Protein AF-A0A7S4NCS5-F1 (afdb_monomer_lite)

pLDDT: mean 73.71, std 18.39, range [33.84, 92.0]

Sequence (150 aa):
GFGPGGGGFGGALQNRLGLRSNFAKKFTPNKEINDVTFRDVAGCASAKNEIMEFVKFLRDPSRFSALGARLPKGALLYGPPGTGKTLLARAAAREADVPFYSASGSDFVEMYAGIGPSRVRDLFREARENAPSIVFIDEIDAIGRRRGGE

Structure (mmCIF, N/CA/C/O backbone):
data_AF-A0A7S4NCS5-F1
#
_entry.id   AF-A0A7S4NCS5-F1
#
loop_
_atom_site.group_PDB
_atom_site.id
_atom_site.type_symbol
_atom_site.label_atom_id
_atom_site.label_alt_id
_atom_site.label_comp_id
_atom_site.label_asym_id
_atom_site.label_entity_id
_atom_site.label_seq_id
_atom_site.pdbx_PDB_ins_code
_atom_site.Cartn_x
_atom_site.Cartn_y
_atom_site.Cartn_z
_atom_site.occupancy
_atom_site.B_iso_or_equiv
_atom_site.auth_seq_id
_atom_site.auth_comp_id
_atom_site.auth_asym_id
_atom_site.auth_atom_id
_atom_site.pdbx_PDB_model_num
ATOM 1 N N . GLY A 1 1 ? 21.998 56.777 26.948 1.00 37.53 1 GLY A N 1
ATOM 2 C CA . GLY A 1 1 ? 20.597 56.402 27.203 1.00 37.53 1 GLY A CA 1
ATOM 3 C C . GLY A 1 1 ? 20.151 55.389 26.167 1.00 37.53 1 GLY A C 1
ATOM 4 O O . GLY A 1 1 ? 20.491 55.590 25.014 1.00 37.53 1 GLY A O 1
ATOM 5 N N . PHE A 1 2 ? 19.488 54.320 26.630 1.00 33.84 2 PHE A N 1
ATOM 6 C CA . PHE A 1 2 ? 18.425 53.506 26.001 1.00 33.84 2 PHE A CA 1
ATOM 7 C C . PHE A 1 2 ? 18.414 53.232 24.471 1.00 33.84 2 PHE A C 1
ATOM 9 O O . PHE A 1 2 ? 18.310 54.154 23.671 1.00 33.84 2 PHE A O 1
ATOM 16 N N . GLY A 1 3 ? 18.387 51.934 24.097 1.00 36.31 3 GLY A N 1
ATOM 17 C CA . GLY A 1 3 ? 17.844 51.411 22.816 1.00 36.31 3 GLY A CA 1
ATOM 18 C C . GLY A 1 3 ? 16.300 51.487 22.761 1.00 36.31 3 GLY A C 1
ATOM 19 O O . GLY A 1 3 ? 15.737 52.071 23.690 1.00 36.31 3 GLY A O 1
ATOM 20 N N . PRO A 1 4 ? 15.578 50.931 21.751 1.00 47.59 4 PRO A N 1
ATOM 21 C CA . PRO A 1 4 ? 15.740 49.618 21.071 1.00 47.59 4 PRO A CA 1
ATOM 22 C C . PRO A 1 4 ? 15.738 49.754 19.512 1.00 47.59 4 PRO A C 1
ATOM 24 O O . PRO A 1 4 ? 15.510 50.838 19.003 1.00 47.59 4 PRO A O 1
ATOM 27 N N . GLY A 1 5 ? 16.072 48.806 18.626 1.00 37.78 5 GLY A N 1
ATOM 28 C CA . GLY A 1 5 ? 15.696 47.398 18.479 1.00 37.78 5 GLY A CA 1
ATOM 29 C C . GLY A 1 5 ? 15.112 47.163 17.065 1.00 37.78 5 GLY A C 1
ATOM 30 O O . GLY A 1 5 ? 14.225 47.897 16.646 1.00 37.78 5 GLY A O 1
ATOM 31 N N . GLY A 1 6 ? 15.563 46.111 16.367 1.00 36.91 6 GLY A N 1
ATOM 32 C CA . GLY A 1 6 ? 14.735 45.369 15.400 1.00 36.91 6 GLY A CA 1
ATOM 33 C C . GLY A 1 6 ? 15.054 45.497 13.903 1.00 36.91 6 GLY A C 1
ATOM 34 O O . GLY A 1 6 ? 15.053 46.584 13.341 1.00 36.91 6 GLY A O 1
ATOM 35 N N . GLY A 1 7 ? 15.201 44.343 13.238 1.00 38.25 7 GLY A N 1
ATOM 36 C CA . GLY A 1 7 ? 14.926 44.225 11.799 1.00 38.25 7 GLY A CA 1
ATOM 37 C C . GLY A 1 7 ? 15.822 43.267 11.018 1.00 38.25 7 GLY A C 1
ATOM 38 O O . GLY A 1 7 ? 16.596 43.702 10.174 1.00 38.25 7 GLY A O 1
ATOM 39 N N . GLY A 1 8 ? 15.718 41.962 11.286 1.00 38.59 8 GLY A N 1
ATOM 40 C CA . GLY A 1 8 ? 16.481 40.914 10.608 1.00 38.59 8 GLY A CA 1
ATOM 41 C C . GLY A 1 8 ? 16.249 40.856 9.094 1.00 38.59 8 GLY A C 1
ATOM 42 O O . GLY A 1 8 ? 15.166 40.517 8.620 1.00 38.59 8 GLY A O 1
ATOM 43 N N . PHE A 1 9 ? 17.321 41.080 8.339 1.00 41.53 9 PHE A N 1
ATOM 44 C CA . PHE A 1 9 ? 17.418 40.935 6.883 1.00 41.53 9 PHE A CA 1
ATOM 45 C C . PHE A 1 9 ? 17.532 39.459 6.431 1.00 41.53 9 PHE A C 1
ATOM 47 O O . PHE A 1 9 ? 18.303 39.123 5.540 1.00 41.53 9 PHE A O 1
ATOM 54 N N . GLY A 1 10 ? 16.783 38.551 7.069 1.00 42.81 10 GLY A N 1
ATOM 55 C CA . GLY A 1 10 ? 16.875 37.101 6.823 1.00 42.81 10 GLY A CA 1
ATOM 56 C C . GLY A 1 10 ? 15.549 36.387 6.542 1.00 42.81 10 GLY A C 1
ATOM 57 O O . GLY A 1 10 ? 15.565 35.223 6.163 1.00 42.81 10 GLY A O 1
ATOM 58 N N . GLY A 1 11 ? 14.399 37.053 6.706 1.00 41.78 11 GLY A N 1
ATOM 59 C CA . GLY A 1 11 ? 13.080 36.405 6.610 1.00 41.78 11 GLY A CA 1
ATOM 60 C C . GLY A 1 11 ? 12.361 36.532 5.261 1.00 41.78 11 GLY A C 1
ATOM 61 O O . GLY A 1 11 ? 11.395 35.815 5.015 1.00 41.78 11 GLY A O 1
ATOM 62 N N . ALA A 1 12 ? 12.799 37.431 4.373 1.00 44.59 12 ALA A N 1
ATOM 63 C CA . ALA A 1 12 ? 12.008 37.826 3.199 1.00 44.59 12 ALA A CA 1
ATOM 64 C C . ALA A 1 12 ? 12.411 37.150 1.874 1.00 44.59 12 ALA A C 1
ATOM 66 O O . ALA A 1 12 ? 11.717 37.326 0.873 1.00 44.59 12 ALA A O 1
ATOM 67 N N . LEU A 1 13 ? 13.492 36.358 1.843 1.00 44.22 13 LEU A N 1
ATOM 68 C CA . LEU A 1 13 ? 13.941 35.683 0.614 1.00 44.22 13 LEU A CA 1
ATOM 69 C C . LEU A 1 13 ? 13.509 34.210 0.526 1.00 44.22 13 LEU A C 1
ATOM 71 O O . LEU A 1 13 ? 13.512 33.635 -0.558 1.00 44.22 13 LEU A O 1
ATOM 75 N N . GLN A 1 14 ? 13.067 33.599 1.629 1.00 49.38 14 GLN A N 1
ATOM 76 C CA . GLN A 1 14 ? 12.675 32.184 1.630 1.00 49.38 14 GLN A CA 1
ATOM 77 C C . GLN A 1 14 ? 11.256 31.939 1.081 1.00 49.38 14 GLN A C 1
ATOM 79 O O . GLN A 1 14 ? 10.932 30.821 0.696 1.00 49.38 14 GLN A O 1
ATOM 84 N N . ASN A 1 15 ? 10.430 32.987 0.967 1.00 41.22 15 ASN A N 1
ATOM 85 C CA . ASN A 1 15 ? 9.042 32.889 0.495 1.00 41.22 15 ASN A CA 1
ATOM 86 C C . ASN A 1 15 ? 8.847 33.191 -1.004 1.00 41.22 15 ASN A C 1
ATOM 88 O O . ASN A 1 15 ? 7.706 33.231 -1.461 1.00 41.22 15 ASN A O 1
ATOM 92 N N . ARG A 1 16 ? 9.921 33.416 -1.783 1.00 42.88 16 ARG A N 1
ATOM 93 C CA . ARG A 1 16 ? 9.814 33.866 -3.189 1.00 42.88 16 ARG A CA 1
ATOM 94 C C . ARG A 1 16 ? 10.293 32.885 -4.262 1.00 42.88 16 ARG A C 1
ATOM 96 O O . ARG A 1 16 ? 10.113 33.174 -5.440 1.00 42.88 16 ARG A O 1
ATOM 103 N N . LEU A 1 17 ? 10.813 31.715 -3.891 1.00 47.34 17 LEU A N 1
ATOM 104 C CA . LEU A 1 17 ? 10.870 30.574 -4.807 1.00 47.34 17 LEU A CA 1
ATOM 105 C C . LEU A 1 17 ? 9.664 29.682 -4.523 1.00 47.34 17 LEU A C 1
ATOM 107 O O . LEU A 1 17 ? 9.619 28.999 -3.503 1.00 47.34 17 LEU A O 1
ATOM 111 N N . GLY A 1 18 ? 8.683 29.713 -5.427 1.00 44.31 18 GLY A N 1
ATOM 112 C CA . GLY A 1 18 ? 7.461 28.905 -5.424 1.00 44.31 18 GLY A CA 1
ATOM 113 C C . GLY A 1 18 ? 7.700 27.400 -5.593 1.00 44.31 18 GLY A C 1
ATOM 114 O O . GLY A 1 18 ? 7.100 26.769 -6.452 1.00 44.31 18 GLY A O 1
ATOM 115 N N . LEU A 1 19 ? 8.555 26.817 -4.753 1.00 50.72 19 LEU A N 1
ATOM 116 C CA . LEU A 1 19 ? 8.839 25.387 -4.631 1.00 50.72 19 LEU A CA 1
ATOM 117 C C . LEU A 1 19 ? 8.052 24.753 -3.475 1.00 50.72 19 LEU A C 1
ATOM 119 O O . LEU A 1 19 ? 8.455 23.738 -2.919 1.00 50.72 19 LEU A O 1
ATOM 123 N N . ARG A 1 20 ? 6.884 25.302 -3.122 1.00 44.28 20 ARG A N 1
ATOM 124 C CA . ARG A 1 20 ? 5.841 24.481 -2.490 1.00 44.28 20 ARG A CA 1
ATOM 125 C C . ARG A 1 20 ? 5.079 23.778 -3.605 1.00 44.28 20 ARG A C 1
ATOM 127 O O . ARG A 1 20 ? 3.917 24.072 -3.859 1.00 44.28 20 ARG A O 1
ATOM 134 N N . SER A 1 21 ? 5.755 22.870 -4.309 1.00 43.53 21 SER A N 1
ATOM 135 C CA . SER A 1 21 ? 5.026 21.867 -5.071 1.00 43.53 21 SER A CA 1
ATOM 136 C C . SER A 1 21 ? 4.265 21.037 -4.045 1.00 43.53 21 SER A C 1
ATOM 138 O O . SER A 1 21 ? 4.886 20.359 -3.223 1.00 43.53 21 SER A O 1
ATOM 140 N N . ASN A 1 22 ? 2.937 21.107 -4.076 1.00 42.19 22 ASN A N 1
ATOM 141 C CA . ASN A 1 22 ? 2.066 20.080 -3.517 1.00 42.19 22 ASN A CA 1
ATOM 142 C C . ASN A 1 22 ? 2.401 18.765 -4.244 1.00 42.19 22 ASN A C 1
ATOM 144 O O . ASN A 1 22 ? 1.763 18.419 -5.232 1.00 42.19 22 ASN A O 1
ATOM 148 N N . PHE A 1 23 ? 3.499 18.114 -3.850 1.00 45.31 23 PHE A N 1
ATOM 149 C CA . PHE A 1 23 ? 4.032 16.946 -4.551 1.00 45.31 23 PHE A CA 1
ATOM 150 C C . PHE A 1 23 ? 3.305 15.676 -4.131 1.00 45.31 23 PHE A C 1
ATOM 152 O O . PHE A 1 23 ? 3.104 14.772 -4.935 1.00 45.31 23 PHE A O 1
ATOM 159 N N . ALA A 1 24 ? 2.818 15.643 -2.892 1.00 40.97 24 ALA A N 1
ATOM 160 C CA . ALA A 1 24 ? 1.707 14.774 -2.597 1.00 40.97 24 ALA A CA 1
ATOM 161 C C . ALA A 1 24 ? 0.498 15.343 -3.344 1.00 40.97 24 ALA A C 1
ATOM 163 O O . ALA A 1 24 ? -0.136 16.313 -2.917 1.00 40.97 24 ALA A O 1
ATOM 164 N N . LYS A 1 25 ? 0.158 14.735 -4.485 1.00 46.91 25 LYS A N 1
ATOM 165 C CA . LYS A 1 25 ? -1.254 14.678 -4.833 1.00 46.91 25 LYS A CA 1
ATOM 166 C C . LYS A 1 25 ? -1.901 14.039 -3.613 1.00 46.91 25 LYS A C 1
ATOM 168 O O . LYS A 1 25 ? -1.747 12.837 -3.409 1.00 46.91 25 LYS A O 1
ATOM 173 N N . LYS A 1 26 ? -2.625 14.831 -2.813 1.00 41.94 26 LYS A N 1
ATOM 174 C CA . LYS A 1 26 ? -3.784 14.288 -2.116 1.00 41.94 26 LYS A CA 1
ATOM 175 C C . LYS A 1 26 ? -4.530 13.536 -3.197 1.00 41.94 26 LYS A C 1
ATOM 177 O O . LYS A 1 26 ? -5.137 14.159 -4.069 1.00 41.94 26 LYS A O 1
ATOM 182 N N . PHE A 1 27 ? -4.433 12.213 -3.184 1.00 45.25 27 PHE A N 1
ATOM 183 C CA . PHE A 1 27 ? -5.498 11.419 -3.740 1.00 45.25 27 PHE A CA 1
ATOM 184 C C . PHE A 1 27 ? -6.649 11.712 -2.790 1.00 45.25 27 PHE A C 1
ATOM 186 O O . PHE A 1 27 ? -6.823 11.091 -1.744 1.00 45.25 27 PHE A O 1
ATOM 193 N N . THR A 1 28 ? -7.358 12.801 -3.099 1.00 40.44 28 THR A N 1
ATOM 194 C CA . THR A 1 28 ? -8.692 13.033 -2.589 1.00 40.44 28 THR A CA 1
ATOM 195 C C . THR A 1 28 ? -9.447 11.722 -2.778 1.00 40.44 28 THR A C 1
ATOM 197 O O . THR A 1 28 ? -9.182 11.024 -3.763 1.00 40.44 28 THR A O 1
ATOM 200 N N . PRO A 1 29 ? -10.356 11.362 -1.862 1.00 41.31 29 PRO A N 1
ATOM 201 C CA . PRO A 1 29 ? -11.287 10.261 -2.061 1.00 41.31 29 PRO A CA 1
ATOM 202 C C . PRO A 1 29 ? -12.156 10.607 -3.279 1.00 41.31 29 PRO A C 1
ATOM 204 O O . PRO A 1 29 ? -13.243 11.164 -3.171 1.00 41.31 29 PRO A O 1
ATOM 207 N N . ASN A 1 30 ? -11.595 10.418 -4.467 1.00 39.81 30 ASN A N 1
ATOM 208 C CA . ASN A 1 30 ? -12.159 10.801 -5.736 1.00 39.81 30 ASN A CA 1
ATOM 209 C C . ASN A 1 30 ? -12.703 9.533 -6.373 1.00 39.81 30 ASN A C 1
ATOM 211 O O . ASN A 1 30 ? -12.172 8.435 -6.190 1.00 39.81 30 ASN A O 1
ATOM 215 N N . LYS A 1 31 ? -13.789 9.725 -7.111 1.00 45.91 31 LYS A N 1
ATOM 216 C CA . LYS A 1 31 ? -14.693 8.710 -7.657 1.00 45.91 31 LYS A CA 1
ATOM 217 C C . LYS A 1 31 ? -14.042 7.500 -8.341 1.00 45.91 31 LYS A C 1
ATOM 219 O O . LYS A 1 31 ? -14.703 6.483 -8.440 1.00 45.91 31 LYS A O 1
ATOM 224 N N . GLU A 1 32 ? -12.779 7.557 -8.751 1.00 50.25 32 GLU A N 1
ATOM 225 C CA . GLU A 1 32 ? -12.090 6.454 -9.437 1.00 50.25 32 GLU A CA 1
ATOM 226 C C . GLU A 1 32 ? -11.802 5.232 -8.553 1.00 50.25 32 GLU A C 1
ATOM 228 O O . GLU A 1 32 ? -11.762 4.110 -9.052 1.00 50.25 32 GLU A O 1
ATOM 233 N N . ILE A 1 33 ? -11.635 5.410 -7.234 1.00 55.16 33 ILE A N 1
ATOM 234 C CA . ILE A 1 33 ? -11.559 4.265 -6.307 1.00 55.16 33 ILE A CA 1
ATOM 235 C C . ILE A 1 33 ? -12.937 3.599 -6.189 1.00 55.16 33 ILE A C 1
ATOM 237 O O . ILE A 1 33 ? -13.019 2.425 -5.835 1.00 55.16 33 ILE A O 1
ATOM 241 N N . ASN A 1 34 ? -14.029 4.310 -6.511 1.00 56.50 34 ASN A N 1
ATOM 242 C CA . ASN A 1 34 ? -15.372 3.818 -6.236 1.00 56.50 34 ASN A CA 1
ATOM 243 C C . ASN A 1 34 ? -15.850 2.674 -7.134 1.00 56.50 34 ASN A C 1
ATOM 245 O O . ASN A 1 34 ? -16.832 2.019 -6.790 1.00 56.50 34 ASN A O 1
ATOM 249 N N . ASP A 1 35 ? -15.138 2.368 -8.210 1.00 66.50 35 ASP A N 1
ATOM 250 C CA . ASP A 1 35 ? -15.624 1.387 -9.180 1.00 66.50 35 ASP A CA 1
ATOM 251 C C . ASP A 1 35 ? -14.926 0.023 -9.079 1.00 66.50 35 ASP A C 1
ATOM 253 O O . ASP A 1 35 ? -15.344 -0.911 -9.751 1.00 66.50 35 ASP A O 1
ATOM 257 N N . VAL A 1 36 ? -13.895 -0.132 -8.230 1.00 76.50 36 VAL A N 1
ATOM 258 C CA . VAL A 1 36 ? -13.101 -1.376 -8.160 1.00 76.50 36 VAL A CA 1
ATOM 259 C C . VAL A 1 36 ? -13.313 -2.115 -6.842 1.00 76.50 36 VAL A C 1
ATOM 261 O O . VAL A 1 36 ? -12.921 -1.647 -5.777 1.00 76.50 36 VAL A O 1
ATOM 264 N N . THR A 1 37 ? -13.875 -3.315 -6.920 1.00 80.00 37 THR A N 1
ATOM 265 C CA . THR A 1 37 ? -14.113 -4.239 -5.803 1.00 80.00 37 THR A CA 1
ATOM 266 C C . THR A 1 37 ? -13.266 -5.506 -5.935 1.00 80.00 37 THR A C 1
ATOM 268 O O . THR A 1 37 ? -12.690 -5.799 -6.984 1.00 80.00 37 THR A O 1
ATOM 271 N N . PHE A 1 38 ? -13.221 -6.342 -4.891 1.00 81.50 38 PHE A N 1
ATOM 272 C CA . PHE A 1 38 ? -12.545 -7.649 -4.979 1.00 81.50 38 PHE A CA 1
ATOM 273 C C . PHE A 1 38 ? -13.163 -8.597 -6.014 1.00 81.50 38 PHE A C 1
ATOM 275 O O . PHE A 1 38 ? -12.521 -9.588 -6.383 1.00 81.50 38 PHE A O 1
ATOM 282 N N . ARG A 1 39 ? -14.394 -8.328 -6.467 1.00 79.69 39 ARG A N 1
ATOM 283 C CA . ARG A 1 39 ? -15.049 -9.092 -7.537 1.00 79.69 39 ARG A CA 1
ATOM 284 C C . ARG A 1 39 ? -14.417 -8.812 -8.899 1.00 79.69 39 ARG A C 1
ATOM 286 O O . ARG A 1 39 ? -14.364 -9.720 -9.719 1.00 79.69 39 ARG A O 1
ATOM 293 N N . ASP A 1 40 ? -13.865 -7.616 -9.083 1.00 76.62 40 ASP A N 1
ATOM 294 C CA . ASP A 1 40 ? -13.246 -7.173 -10.339 1.00 76.62 40 ASP A CA 1
ATOM 295 C C . ASP A 1 40 ? -11.807 -7.689 -10.499 1.00 76.62 40 ASP A C 1
ATOM 297 O O . ASP A 1 40 ? -11.226 -7.654 -11.582 1.00 76.62 40 ASP A O 1
ATOM 301 N N . VAL A 1 41 ? -11.218 -8.224 -9.425 1.00 77.62 41 VAL A N 1
ATOM 302 C CA . VAL A 1 41 ? -9.906 -8.877 -9.464 1.00 77.62 41 VAL A CA 1
ATOM 303 C C . VAL A 1 41 ? -10.092 -10.342 -9.866 1.00 77.62 41 VAL A C 1
ATOM 305 O O . VAL A 1 41 ? -10.591 -11.145 -9.081 1.00 77.62 41 VAL A O 1
ATOM 308 N N . ALA A 1 42 ? -9.681 -10.736 -11.069 1.00 75.56 42 ALA A N 1
ATOM 309 C CA . ALA A 1 42 ? -9.758 -12.134 -11.496 1.00 75.56 42 ALA A CA 1
ATOM 310 C C . ALA A 1 42 ? -8.704 -13.010 -10.782 1.00 75.56 42 ALA A C 1
ATOM 312 O O . ALA A 1 42 ? -7.528 -12.661 -10.721 1.00 75.56 42 ALA A O 1
ATOM 313 N N . GLY A 1 43 ? -9.112 -14.175 -10.266 1.00 76.69 43 GLY A N 1
ATOM 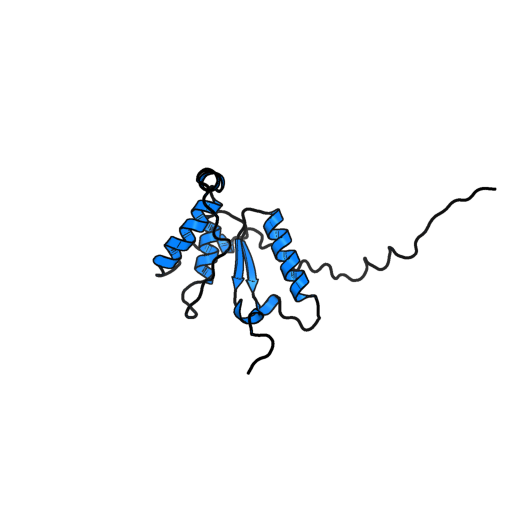314 C CA . GLY A 1 43 ? -8.196 -15.154 -9.663 1.00 76.69 43 GLY A CA 1
ATOM 315 C C . GLY A 1 43 ? -7.590 -14.736 -8.311 1.00 76.69 43 GLY A C 1
ATOM 316 O O . GLY A 1 43 ? -8.233 -14.062 -7.507 1.00 76.69 43 GLY A O 1
ATOM 317 N N . CYS A 1 44 ? -6.361 -15.194 -8.038 1.00 73.00 44 CYS A N 1
ATOM 318 C CA . CYS A 1 44 ? -5.548 -14.821 -6.867 1.00 73.00 44 CYS A CA 1
ATOM 319 C C . CYS A 1 44 ? -6.188 -15.079 -5.483 1.00 73.00 44 CYS A C 1
ATOM 321 O O . CYS A 1 44 ? -6.034 -14.267 -4.574 1.00 73.00 44 CYS A O 1
ATOM 323 N N . ALA A 1 45 ? -6.867 -16.217 -5.291 1.00 80.25 45 ALA A N 1
ATOM 324 C CA . ALA A 1 45 ? -7.577 -16.535 -4.043 1.00 80.25 45 ALA A CA 1
ATOM 325 C C . ALA A 1 45 ? -6.701 -16.430 -2.772 1.00 80.25 45 ALA A C 1
ATOM 327 O O . ALA A 1 45 ? -7.150 -15.860 -1.782 1.00 80.25 45 ALA A O 1
ATOM 328 N N . SER A 1 46 ? -5.445 -16.901 -2.814 1.00 82.69 46 SER A N 1
ATOM 329 C CA . SER A 1 46 ? -4.510 -16.780 -1.676 1.00 82.69 46 SER A CA 1
ATOM 330 C C . SER A 1 46 ? -4.203 -15.320 -1.341 1.00 82.69 46 SER A C 1
ATOM 332 O O . SER A 1 46 ? -4.422 -14.887 -0.215 1.00 82.69 46 SER A O 1
ATOM 334 N N . ALA A 1 47 ? -3.799 -14.525 -2.339 1.00 83.69 47 ALA A N 1
ATOM 335 C CA . ALA A 1 47 ? -3.473 -13.113 -2.139 1.00 83.69 47 ALA A CA 1
ATOM 336 C C . ALA A 1 47 ? -4.691 -12.297 -1.682 1.00 83.69 47 ALA A C 1
ATOM 338 O O . ALA A 1 47 ? -4.560 -11.396 -0.860 1.00 83.69 47 ALA A O 1
ATOM 339 N N . LYS A 1 48 ? -5.895 -12.628 -2.169 1.00 84.94 48 LYS A N 1
ATOM 340 C CA . LYS A 1 48 ? -7.135 -12.020 -1.675 1.00 84.94 48 LYS A CA 1
ATOM 341 C C . LYS A 1 48 ? -7.359 -12.332 -0.201 1.00 84.94 48 LYS A C 1
ATOM 343 O O . LYS A 1 48 ? -7.671 -11.414 0.545 1.00 84.94 48 LYS A O 1
ATOM 348 N N . ASN A 1 49 ? -7.187 -13.584 0.223 1.00 86.94 49 ASN A N 1
ATOM 349 C CA . ASN A 1 49 ? -7.354 -13.964 1.627 1.00 86.94 49 ASN A CA 1
ATOM 350 C C . ASN A 1 49 ? -6.369 -13.221 2.536 1.00 86.94 49 ASN A C 1
ATOM 352 O O . ASN A 1 49 ? -6.795 -12.645 3.532 1.00 86.94 49 ASN A O 1
ATOM 356 N N . GLU A 1 50 ? -5.092 -13.164 2.153 1.00 86.81 50 GLU A N 1
ATOM 357 C CA . GLU A 1 50 ? -4.059 -12.439 2.903 1.00 86.81 50 GLU A CA 1
ATOM 358 C C . GLU A 1 50 ? -4.372 -10.939 2.993 1.00 86.81 50 GLU A C 1
ATOM 360 O O . GLU A 1 50 ? -4.355 -10.352 4.072 1.00 86.81 50 GLU A O 1
ATOM 365 N N . ILE A 1 51 ? -4.748 -10.306 1.878 1.00 88.06 51 ILE A N 1
ATOM 366 C CA . ILE A 1 51 ? -5.106 -8.882 1.863 1.00 88.06 51 ILE A CA 1
ATOM 367 C C . ILE A 1 51 ? -6.406 -8.612 2.639 1.00 88.06 51 ILE A C 1
ATOM 369 O O . ILE A 1 51 ? -6.532 -7.572 3.285 1.00 88.06 51 ILE A O 1
ATOM 373 N N . MET A 1 52 ? -7.361 -9.544 2.653 1.00 87.56 52 MET A N 1
ATOM 374 C CA . MET A 1 52 ? -8.585 -9.411 3.449 1.00 87.56 52 MET A CA 1
ATOM 375 C C . MET A 1 52 ? -8.313 -9.375 4.957 1.00 87.56 52 MET A C 1
ATOM 377 O O . MET A 1 52 ? -9.113 -8.802 5.697 1.00 87.56 52 MET A O 1
ATOM 381 N N . GLU A 1 53 ? -7.203 -9.939 5.439 1.00 85.12 53 GLU A N 1
ATOM 382 C CA . GLU A 1 53 ? -6.792 -9.770 6.837 1.00 85.12 53 GLU A CA 1
ATOM 383 C C . GLU A 1 53 ? -6.385 -8.324 7.135 1.00 85.12 53 GLU A C 1
ATOM 385 O O . GLU A 1 53 ? -6.825 -7.767 8.143 1.00 85.12 53 GLU A O 1
ATOM 390 N N . PHE A 1 54 ? -5.649 -7.675 6.223 1.00 85.69 54 PHE A N 1
ATOM 391 C CA . PHE A 1 54 ? -5.339 -6.246 6.336 1.00 85.69 54 PHE A CA 1
ATOM 392 C C . PHE A 1 54 ? -6.613 -5.396 6.345 1.00 85.69 54 PHE A C 1
ATOM 394 O O . PHE A 1 54 ? -6.741 -4.498 7.172 1.00 85.69 54 PHE A O 1
ATOM 401 N N . VAL A 1 55 ? -7.583 -5.704 5.479 1.00 87.94 55 VAL A N 1
ATOM 402 C CA . VAL A 1 55 ? -8.875 -4.996 5.431 1.00 87.94 55 VAL A CA 1
ATOM 403 C C . VAL A 1 55 ? -9.629 -5.113 6.756 1.00 87.94 55 VAL A C 1
ATOM 405 O O . VAL A 1 55 ? -10.093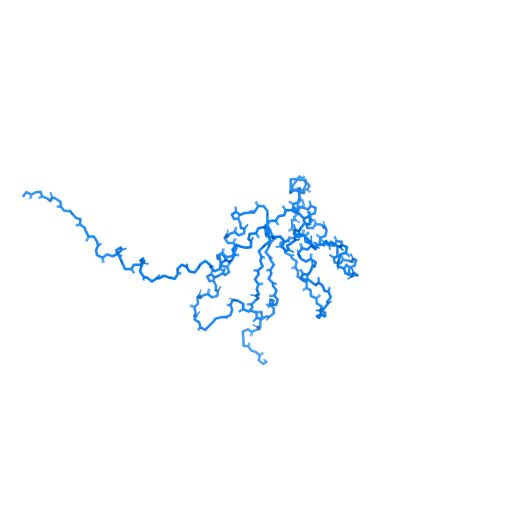 -4.110 7.298 1.00 87.94 55 VAL A O 1
ATOM 408 N N . LYS A 1 56 ? -9.741 -6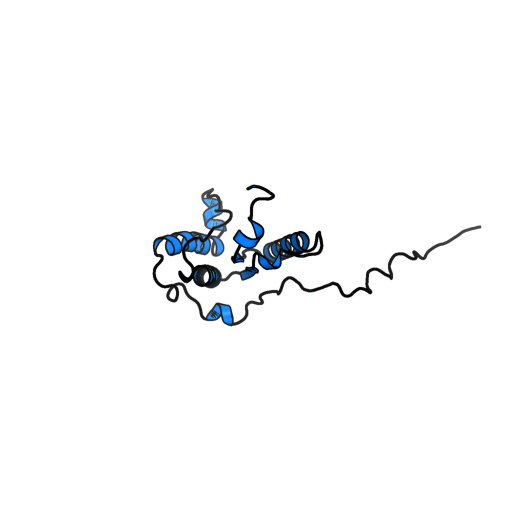.331 7.304 1.00 86.88 56 LYS A N 1
ATOM 409 C CA . LYS A 1 56 ? -10.409 -6.572 8.596 1.00 86.88 56 LYS A CA 1
ATOM 410 C C . LYS A 1 56 ? -9.745 -5.790 9.719 1.00 86.88 56 LYS A C 1
ATOM 412 O O . LYS A 1 56 ? -10.442 -5.246 10.569 1.00 86.88 56 LYS A O 1
ATOM 417 N N . PHE A 1 57 ? -8.418 -5.731 9.707 1.00 84.50 57 PHE A N 1
ATOM 418 C CA . PHE A 1 57 ? -7.683 -4.946 10.677 1.00 84.50 57 PHE A CA 1
ATOM 419 C C . PHE A 1 57 ? -7.959 -3.447 10.539 1.00 84.50 57 PHE A C 1
ATOM 421 O O . PHE A 1 57 ? -8.243 -2.789 11.534 1.00 84.50 57 PHE A O 1
ATOM 428 N N . LEU A 1 58 ? -7.871 -2.904 9.323 1.00 85.31 58 L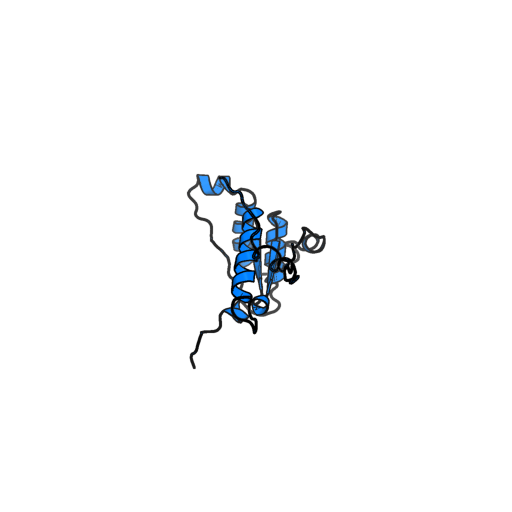EU A N 1
ATOM 429 C CA . LEU A 1 58 ? -8.037 -1.469 9.086 1.00 85.31 58 LEU A CA 1
ATOM 430 C C . LEU A 1 58 ? -9.434 -0.979 9.492 1.00 85.31 58 LEU A C 1
ATOM 432 O O . LEU A 1 58 ? -9.558 0.151 9.957 1.00 85.31 58 LEU A O 1
ATOM 436 N N . ARG A 1 59 ? -10.453 -1.845 9.391 1.00 85.69 59 ARG A N 1
ATOM 437 C CA . ARG A 1 59 ? -11.815 -1.566 9.871 1.00 85.69 59 ARG A CA 1
ATOM 438 C C . ARG A 1 59 ? -11.975 -1.623 11.394 1.00 85.69 59 ARG A C 1
ATOM 440 O O . ARG A 1 59 ? -12.765 -0.857 11.933 1.00 85.69 59 ARG A O 1
ATOM 447 N N . ASP A 1 60 ? -11.281 -2.529 12.084 1.00 84.62 60 ASP A N 1
ATOM 448 C CA . ASP A 1 60 ? -11.375 -2.680 13.548 1.00 84.62 60 ASP A CA 1
ATOM 449 C C . ASP A 1 60 ? -9.998 -2.936 14.197 1.00 84.62 60 ASP A C 1
ATOM 451 O O . ASP A 1 60 ? -9.682 -4.062 14.600 1.00 84.62 60 ASP A O 1
ATOM 455 N N . PRO A 1 61 ? -9.156 -1.894 14.335 1.00 79.00 61 PRO A N 1
ATOM 456 C CA . PRO A 1 61 ? -7.816 -2.021 14.918 1.00 79.00 61 PRO A CA 1
ATOM 457 C C . PRO A 1 61 ? -7.824 -2.461 16.393 1.00 79.00 61 PRO A C 1
ATOM 459 O O . PRO A 1 61 ? -6.884 -3.103 16.884 1.00 79.00 61 PRO A O 1
ATOM 462 N N . SER A 1 62 ? -8.889 -2.105 17.115 1.00 81.88 62 SER A N 1
ATOM 463 C CA . SER A 1 62 ? -9.047 -2.319 18.555 1.00 81.88 62 SER A CA 1
ATOM 464 C C . SER A 1 62 ? -9.150 -3.804 18.895 1.00 81.88 62 SER A C 1
ATOM 466 O O . SER A 1 62 ? -8.506 -4.273 19.837 1.00 81.88 62 SER A O 1
ATOM 468 N N . ARG A 1 63 ? -9.891 -4.571 18.086 1.00 81.31 63 ARG A N 1
ATOM 469 C CA . ARG A 1 63 ? -10.064 -6.018 18.269 1.00 81.31 63 ARG A CA 1
ATOM 470 C C . ARG A 1 63 ? -8.752 -6.798 18.197 1.00 81.31 63 ARG A C 1
ATOM 472 O O . ARG A 1 63 ? -8.550 -7.730 18.971 1.00 81.31 63 ARG A O 1
ATOM 479 N N . PHE A 1 64 ? -7.851 -6.422 17.295 1.00 77.19 64 PHE A N 1
ATOM 480 C CA . PHE A 1 64 ? -6.553 -7.091 17.150 1.00 77.19 64 PHE A CA 1
ATOM 481 C C . PHE A 1 64 ? -5.569 -6.684 18.247 1.00 77.19 64 PHE A C 1
ATOM 483 O O . PHE A 1 64 ? -4.809 -7.522 18.735 1.00 77.19 64 PHE A O 1
ATOM 490 N N . SER A 1 65 ? -5.640 -5.427 18.691 1.00 76.12 65 SER A N 1
ATOM 491 C CA . SER A 1 65 ? -4.838 -4.930 19.813 1.00 76.12 65 SER A CA 1
ATOM 492 C C . SER A 1 65 ? -5.191 -5.648 21.122 1.00 76.12 65 SER A C 1
ATOM 494 O O . SER A 1 65 ? -4.296 -6.017 21.878 1.00 76.12 65 SER A O 1
ATOM 496 N N . ALA A 1 66 ? -6.479 -5.932 21.353 1.00 78.31 66 ALA A N 1
ATOM 497 C CA . ALA A 1 66 ? -6.954 -6.676 22.524 1.00 78.31 66 ALA A CA 1
ATOM 498 C C . ALA A 1 66 ? -6.461 -8.136 22.572 1.00 78.31 66 ALA A C 1
ATOM 500 O O . ALA A 1 66 ? -6.314 -8.705 23.650 1.00 78.31 66 ALA A O 1
ATOM 501 N N . LEU A 1 67 ? -6.179 -8.735 21.413 1.00 78.38 67 LEU A N 1
ATOM 502 C CA . LEU A 1 67 ? -5.662 -10.102 21.289 1.00 78.38 67 LEU A CA 1
ATOM 503 C C . LEU A 1 67 ? -4.124 -10.167 21.329 1.00 78.38 67 LEU A C 1
ATOM 505 O O . LEU A 1 67 ? -3.554 -11.246 21.184 1.00 78.38 67 LEU A O 1
ATOM 509 N N . GLY A 1 68 ? -3.438 -9.026 21.485 1.00 74.94 68 GLY A N 1
ATOM 510 C CA . GLY A 1 68 ? -1.975 -8.945 21.438 1.00 74.94 68 GLY A CA 1
ATOM 511 C C . GLY A 1 68 ? -1.384 -9.234 20.052 1.00 74.94 68 GLY A C 1
ATOM 512 O O . GLY A 1 68 ? -0.178 -9.458 19.925 1.00 74.94 68 GLY A O 1
ATOM 513 N N . ALA A 1 69 ? -2.215 -9.239 19.006 1.00 72.69 69 ALA A N 1
ATOM 514 C CA . ALA A 1 69 ? -1.783 -9.541 17.653 1.00 72.69 69 ALA A CA 1
ATOM 515 C C . ALA A 1 69 ? -0.952 -8.380 17.090 1.00 72.69 69 ALA A C 1
ATOM 517 O O . ALA A 1 69 ? -1.349 -7.214 17.147 1.00 72.69 69 ALA A O 1
ATOM 518 N N . ARG A 1 70 ? 0.217 -8.698 16.521 1.00 66.69 70 ARG A N 1
ATOM 519 C CA . ARG A 1 70 ? 1.035 -7.714 15.812 1.00 66.69 70 ARG A CA 1
ATOM 520 C C . ARG A 1 70 ? 0.603 -7.618 14.365 1.00 66.69 70 ARG A C 1
ATOM 522 O O . ARG A 1 70 ? 0.559 -8.602 13.638 1.00 66.69 70 ARG A O 1
ATOM 529 N N . LEU A 1 71 ? 0.383 -6.385 13.956 1.00 67.75 71 LEU A N 1
ATOM 530 C CA . LEU A 1 71 ? 0.116 -6.020 12.583 1.00 67.75 71 LEU A CA 1
A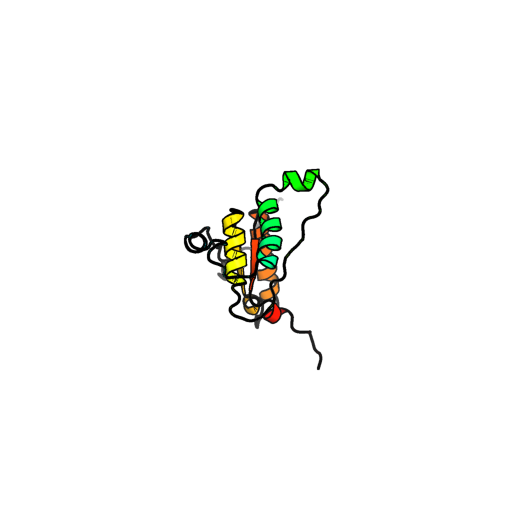TOM 531 C C . LEU A 1 71 ? 1.259 -6.369 11.642 1.00 67.75 71 LEU A C 1
ATOM 533 O O . LEU A 1 71 ? 2.403 -5.979 11.919 1.00 67.75 71 LEU A O 1
ATOM 537 N N . PRO A 1 72 ? 0.965 -6.995 10.492 1.00 69.44 72 PRO A N 1
ATOM 538 C CA . PRO A 1 72 ? 1.906 -6.978 9.395 1.00 69.44 72 PRO A CA 1
ATOM 539 C C . PRO A 1 72 ? 2.146 -5.521 8.975 1.00 69.44 72 PRO A C 1
ATOM 541 O O . PRO A 1 72 ? 1.218 -4.754 8.727 1.00 69.44 72 PRO A O 1
ATOM 544 N N . LYS A 1 73 ? 3.421 -5.116 8.948 1.00 79.00 73 LYS A N 1
ATOM 545 C CA . LYS A 1 73 ? 3.827 -3.719 8.703 1.00 79.00 73 LYS A CA 1
ATOM 546 C C . LYS A 1 73 ? 3.731 -3.298 7.231 1.00 79.00 73 LYS A C 1
ATOM 548 O O . LYS A 1 73 ? 3.931 -2.127 6.927 1.00 79.00 73 LYS A O 1
ATOM 553 N N . GLY A 1 74 ? 3.465 -4.241 6.333 1.00 87.00 74 GLY A N 1
ATOM 554 C CA . GLY A 1 74 ? 3.335 -4.023 4.899 1.00 87.00 74 GLY A CA 1
ATOM 555 C C . GLY A 1 74 ? 3.165 -5.345 4.155 1.00 87.00 74 GLY A C 1
ATOM 556 O O . GLY A 1 74 ? 3.385 -6.414 4.727 1.00 87.00 74 GLY A O 1
ATOM 557 N N . ALA A 1 75 ? 2.787 -5.256 2.884 1.00 88.50 75 ALA A N 1
ATOM 558 C CA . ALA A 1 75 ? 2.681 -6.382 1.965 1.00 88.50 75 ALA A CA 1
ATOM 559 C C . ALA A 1 75 ? 3.480 -6.074 0.693 1.00 88.50 75 ALA A C 1
ATOM 561 O O . ALA A 1 75 ? 3.473 -4.939 0.218 1.00 88.50 75 ALA A O 1
ATOM 562 N N . LEU A 1 76 ? 4.155 -7.084 0.141 1.00 89.75 76 LEU A N 1
ATOM 563 C CA . LEU A 1 76 ? 4.833 -6.995 -1.150 1.00 89.75 76 LEU A CA 1
ATOM 564 C C . LEU A 1 76 ? 4.065 -7.839 -2.165 1.00 89.75 76 LEU A C 1
ATOM 566 O O . LEU A 1 76 ? 4.064 -9.066 -2.091 1.00 89.75 76 LEU A O 1
ATOM 570 N N . LEU A 1 77 ? 3.421 -7.178 -3.123 1.00 88.50 77 LEU A N 1
ATOM 571 C CA . LEU A 1 77 ? 2.733 -7.850 -4.220 1.00 88.50 77 LEU A CA 1
ATOM 572 C C . LEU A 1 77 ? 3.726 -8.073 -5.365 1.00 88.50 77 LEU A C 1
ATOM 574 O O . LEU A 1 77 ? 4.127 -7.119 -6.024 1.00 88.50 77 LEU A O 1
ATOM 578 N N . TYR A 1 78 ? 4.099 -9.326 -5.631 1.00 88.19 78 TYR A N 1
ATOM 579 C CA . TYR A 1 78 ? 5.010 -9.681 -6.726 1.00 88.19 78 TYR A CA 1
ATOM 580 C C . TYR A 1 78 ? 4.361 -10.646 -7.730 1.00 88.19 78 TYR A C 1
ATOM 582 O O . TYR A 1 78 ? 3.284 -11.196 -7.505 1.00 88.19 78 TYR A O 1
ATOM 590 N N . GLY A 1 79 ? 4.978 -10.803 -8.900 1.00 87.00 79 GLY A N 1
ATOM 591 C CA . GLY A 1 79 ? 4.583 -11.769 -9.932 1.00 87.00 79 GLY A CA 1
ATOM 592 C C . GLY A 1 79 ? 4.483 -11.137 -11.323 1.00 87.00 79 GLY A C 1
ATOM 593 O O . GLY A 1 79 ? 4.761 -9.946 -11.457 1.00 87.00 79 GLY A O 1
ATOM 594 N N . PRO A 1 80 ? 4.014 -11.884 -12.335 1.00 84.56 80 PRO A N 1
ATOM 595 C CA . PRO A 1 80 ? 3.935 -11.402 -13.714 1.00 84.56 80 PRO A CA 1
ATOM 596 C C . PRO A 1 80 ? 3.115 -10.106 -13.861 1.00 84.56 80 PRO A C 1
ATOM 598 O O . PRO A 1 80 ? 2.221 -9.854 -13.036 1.00 84.56 80 PRO A O 1
ATOM 601 N N . PRO A 1 81 ? 3.389 -9.283 -14.890 1.00 83.25 81 PRO A N 1
ATOM 602 C CA . PRO A 1 81 ? 2.544 -8.141 -15.223 1.00 83.25 81 PRO A CA 1
ATOM 603 C C . PRO A 1 81 ? 1.135 -8.610 -15.614 1.00 83.25 81 PRO A C 1
ATOM 605 O O . PRO A 1 81 ? 0.943 -9.729 -16.086 1.00 83.25 81 PRO A O 1
ATOM 608 N N . GLY A 1 82 ? 0.129 -7.761 -15.392 1.00 81.94 82 GLY A N 1
ATOM 609 C CA . GLY A 1 82 ? -1.261 -8.062 -15.759 1.00 81.94 82 GLY A CA 1
ATOM 610 C C . GLY A 1 82 ? -2.043 -8.939 -14.770 1.00 81.94 82 GLY A C 1
ATOM 611 O O . GLY A 1 82 ? -3.228 -9.161 -14.982 1.00 81.94 82 GLY A O 1
ATOM 612 N N . THR A 1 83 ? -1.459 -9.380 -13.646 1.00 82.62 83 THR A N 1
ATOM 613 C CA . THR A 1 83 ? -2.182 -10.183 -12.628 1.00 82.62 83 THR A CA 1
ATOM 614 C C . THR A 1 83 ? -3.004 -9.343 -11.635 1.00 82.62 83 THR A C 1
ATOM 616 O O . THR A 1 83 ? -3.305 -9.806 -10.538 1.00 82.62 83 THR A O 1
ATOM 619 N N . GLY A 1 84 ? -3.290 -8.076 -11.949 1.00 85.31 84 GLY A N 1
ATOM 620 C CA . GLY A 1 84 ? -4.168 -7.228 -11.135 1.00 85.31 84 GLY A CA 1
ATOM 621 C C . GLY A 1 84 ? -3.613 -6.763 -9.780 1.00 85.31 84 GLY A C 1
ATOM 622 O O . GLY A 1 84 ? -4.407 -6.476 -8.892 1.00 85.31 84 GLY A O 1
ATOM 623 N N . LYS A 1 85 ? -2.289 -6.648 -9.589 1.00 89.31 85 LYS A N 1
ATOM 624 C CA . LYS A 1 85 ? -1.686 -6.200 -8.307 1.00 89.31 85 LYS A CA 1
ATOM 625 C C . LYS A 1 85 ? -2.173 -4.806 -7.889 1.00 89.31 85 LYS A C 1
ATOM 627 O O . LYS A 1 85 ? -2.635 -4.620 -6.767 1.00 89.31 85 LYS A O 1
ATOM 632 N N . THR A 1 86 ? -2.150 -3.857 -8.824 1.00 87.56 86 THR A N 1
ATOM 633 C CA . THR A 1 86 ? -2.640 -2.486 -8.617 1.00 87.56 86 THR A CA 1
ATOM 634 C C . THR A 1 86 ? -4.150 -2.459 -8.352 1.00 87.56 86 THR A C 1
ATOM 636 O O . THR A 1 86 ? -4.613 -1.704 -7.499 1.00 87.56 86 THR A O 1
ATOM 639 N N . LEU A 1 87 ? -4.928 -3.321 -9.022 1.00 88.00 87 LEU A N 1
ATOM 640 C CA . LEU A 1 87 ? -6.371 -3.453 -8.779 1.00 88.00 87 LEU A CA 1
ATOM 641 C C . LEU A 1 87 ? -6.665 -4.036 -7.391 1.00 88.00 87 LEU A C 1
ATOM 643 O O . LEU A 1 87 ? -7.554 -3.542 -6.704 1.00 88.00 87 LEU A O 1
ATOM 647 N N . LEU A 1 88 ? -5.892 -5.032 -6.948 1.00 89.00 88 LEU A N 1
ATOM 648 C CA . LEU A 1 88 ? -6.020 -5.642 -5.625 1.00 89.00 88 LEU A CA 1
ATOM 649 C C . LEU A 1 88 ? -5.760 -4.628 -4.504 1.00 89.00 88 LEU A C 1
ATOM 651 O O . LEU A 1 88 ? -6.525 -4.577 -3.545 1.00 89.00 88 LEU A O 1
ATOM 655 N N . ALA A 1 89 ? -4.727 -3.791 -4.638 1.00 88.69 89 ALA A N 1
ATOM 656 C CA . ALA A 1 89 ? -4.424 -2.747 -3.658 1.00 88.69 89 ALA A CA 1
ATOM 657 C C . ALA A 1 89 ? -5.541 -1.690 -3.560 1.00 88.69 89 ALA A C 1
ATOM 659 O O . ALA A 1 89 ? -5.926 -1.295 -2.459 1.00 88.69 89 ALA A O 1
ATOM 660 N N . ARG A 1 90 ? -6.104 -1.272 -4.702 1.00 87.94 90 ARG A N 1
ATOM 661 C CA . ARG A 1 90 ? -7.240 -0.334 -4.744 1.00 87.94 90 ARG A CA 1
ATOM 662 C C . ARG A 1 90 ? -8.509 -0.943 -4.144 1.00 87.94 90 ARG A C 1
ATOM 664 O O . ARG A 1 90 ? -9.161 -0.295 -3.330 1.00 87.94 90 ARG A O 1
ATOM 671 N N . ALA A 1 91 ? -8.819 -2.193 -4.491 1.00 88.38 91 ALA A N 1
ATOM 672 C CA . ALA A 1 91 ? -9.950 -2.924 -3.925 1.00 88.38 91 ALA A CA 1
ATOM 673 C C . ALA A 1 91 ? -9.820 -3.069 -2.399 1.00 88.38 91 ALA A C 1
ATOM 675 O O . ALA A 1 91 ? -10.799 -2.884 -1.683 1.00 88.38 91 ALA A O 1
ATOM 676 N N . ALA A 1 92 ? -8.611 -3.328 -1.889 1.00 89.00 92 ALA A N 1
ATOM 677 C CA . ALA A 1 92 ? -8.342 -3.400 -0.454 1.00 89.00 92 ALA A CA 1
ATOM 678 C C . ALA A 1 92 ? -8.645 -2.084 0.268 1.00 89.00 92 ALA A C 1
ATOM 680 O O . ALA A 1 92 ? -9.305 -2.094 1.302 1.00 89.00 92 ALA A O 1
ATOM 681 N N . ALA A 1 93 ? -8.208 -0.952 -0.288 1.00 88.38 93 ALA A N 1
ATOM 682 C CA . ALA A 1 93 ? -8.495 0.360 0.285 1.00 88.38 93 ALA A CA 1
ATOM 683 C C . ALA A 1 93 ? -9.989 0.685 0.279 1.00 88.38 93 ALA A C 1
ATOM 685 O O . ALA A 1 93 ? -10.508 1.187 1.274 1.00 88.38 93 ALA A O 1
ATOM 686 N N . ARG A 1 94 ? -10.685 0.335 -0.812 1.00 86.38 94 ARG A N 1
ATOM 687 C CA . ARG A 1 94 ? -12.138 0.485 -0.913 1.00 86.38 94 ARG A CA 1
ATOM 688 C C . ARG A 1 94 ? -12.865 -0.352 0.130 1.00 86.38 94 ARG A C 1
ATOM 690 O O . ARG A 1 94 ? -13.735 0.167 0.816 1.00 86.38 94 ARG A O 1
ATOM 697 N N . GLU A 1 95 ? -12.523 -1.632 0.259 1.00 87.56 95 GLU A N 1
ATOM 698 C CA . GLU A 1 95 ? -13.148 -2.479 1.274 1.00 87.56 95 GLU A CA 1
ATOM 699 C C . GLU A 1 95 ? -12.800 -2.003 2.682 1.00 87.56 95 GLU A C 1
ATOM 701 O O . GLU A 1 95 ? -13.638 -2.081 3.567 1.00 87.56 95 GLU A O 1
ATOM 706 N N . ALA A 1 96 ? -11.596 -1.496 2.929 1.00 87.75 96 ALA A N 1
ATOM 707 C CA . ALA A 1 96 ? -11.227 -0.978 4.243 1.00 87.75 96 ALA A CA 1
ATOM 708 C C . ALA A 1 96 ? -11.875 0.381 4.568 1.00 87.75 96 ALA A C 1
ATOM 710 O O . ALA A 1 96 ? -11.923 0.730 5.742 1.00 87.75 96 ALA A O 1
ATOM 711 N N . ASP A 1 97 ? -12.391 1.098 3.564 1.00 87.81 97 ASP A N 1
ATOM 712 C CA . ASP A 1 97 ? -12.911 2.469 3.668 1.00 87.81 97 ASP A CA 1
ATOM 713 C C . ASP A 1 97 ? -11.893 3.444 4.287 1.00 87.81 97 ASP A C 1
ATOM 715 O O . ASP A 1 97 ? -12.180 4.209 5.205 1.00 87.81 97 ASP A O 1
ATOM 719 N N . VAL A 1 98 ? -10.651 3.380 3.795 1.00 87.88 98 VAL A N 1
ATOM 720 C CA . VAL A 1 98 ? -9.534 4.208 4.276 1.00 87.88 98 VAL A CA 1
ATOM 721 C C . VAL A 1 98 ? -8.896 5.016 3.144 1.00 87.88 98 VAL A C 1
ATOM 723 O O . VAL A 1 98 ? -8.931 4.588 1.985 1.00 87.88 98 VAL A O 1
ATOM 726 N N . PRO A 1 99 ? -8.249 6.160 3.443 1.00 89.25 99 PRO A N 1
ATOM 727 C CA . PRO A 1 99 ? -7.477 6.909 2.459 1.00 89.25 99 PRO A CA 1
ATOM 728 C C . PRO A 1 99 ? -6.424 6.041 1.757 1.00 89.25 99 PRO A C 1
ATOM 730 O O . PRO A 1 99 ? -5.705 5.268 2.397 1.00 89.25 99 PRO A O 1
ATOM 733 N N . PHE A 1 100 ? -6.310 6.211 0.439 1.00 88.50 100 PHE A N 1
ATOM 734 C CA . PHE A 1 100 ? 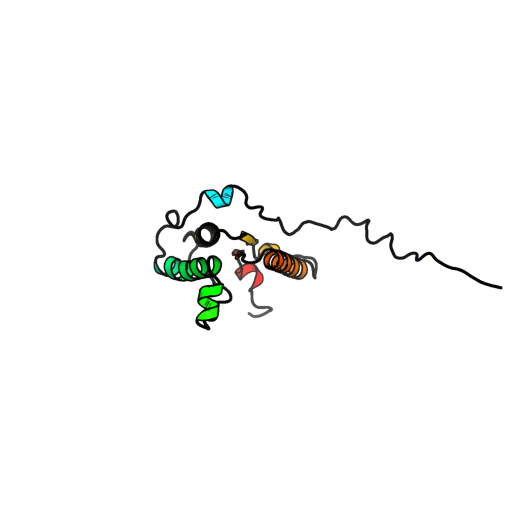-5.357 5.502 -0.412 1.00 88.50 100 PHE A CA 1
ATOM 735 C C . PHE A 1 100 ? -4.376 6.487 -1.047 1.00 88.50 100 PHE A C 1
ATOM 737 O O . PHE A 1 100 ? -4.750 7.301 -1.891 1.00 88.50 100 PHE A O 1
ATOM 744 N N . TYR A 1 101 ? -3.110 6.392 -0.662 1.00 90.50 101 TYR A N 1
ATOM 745 C CA . TYR A 1 101 ? -2.014 7.155 -1.243 1.00 90.50 101 TYR A CA 1
ATOM 746 C C . TYR A 1 101 ? -1.275 6.273 -2.244 1.00 90.50 101 TYR A C 1
ATOM 748 O O . TYR A 1 101 ? -0.851 5.179 -1.890 1.00 90.50 101 TYR A O 1
ATOM 756 N N . SER A 1 102 ? -1.098 6.741 -3.478 1.00 88.00 102 SER A N 1
ATOM 757 C CA . SER A 1 102 ? -0.397 6.002 -4.532 1.00 88.00 102 SER A CA 1
ATOM 758 C C . SER A 1 102 ? 0.797 6.804 -5.033 1.00 88.00 102 SER A C 1
ATOM 760 O O . SER A 1 102 ? 0.661 7.996 -5.302 1.00 88.00 102 SER A O 1
ATOM 762 N N . ALA A 1 103 ? 1.933 6.139 -5.211 1.00 88.88 103 ALA A N 1
ATOM 763 C CA . ALA A 1 103 ? 3.117 6.676 -5.880 1.00 88.88 103 ALA A CA 1
ATOM 764 C C . ALA A 1 103 ? 3.760 5.587 -6.751 1.00 88.88 103 ALA A C 1
ATOM 766 O O . ALA A 1 103 ? 3.641 4.405 -6.428 1.00 88.88 103 ALA A O 1
ATOM 767 N N . SER A 1 104 ? 4.437 5.960 -7.835 1.00 88.00 104 SER A N 1
ATOM 768 C CA . SER A 1 104 ? 5.350 5.048 -8.535 1.00 88.00 104 SER A CA 1
ATOM 769 C C . SER A 1 104 ? 6.732 5.134 -7.887 1.00 88.00 104 SER A C 1
ATOM 771 O O . SER A 1 104 ? 7.168 6.206 -7.469 1.00 88.00 104 SER A O 1
ATOM 773 N N . GLY A 1 105 ? 7.460 4.020 -7.820 1.00 86.06 105 GLY A N 1
ATOM 774 C CA . GLY A 1 105 ? 8.855 3.989 -7.392 1.00 86.06 105 GLY A CA 1
ATOM 775 C C . GLY A 1 105 ? 9.714 4.957 -8.210 1.00 86.06 105 GLY A C 1
ATOM 776 O O . GLY A 1 105 ? 10.567 5.657 -7.661 1.00 86.06 105 GLY A O 1
ATOM 777 N N . SER A 1 106 ? 9.420 5.083 -9.503 1.00 85.00 106 SER A N 1
ATOM 778 C CA . SER A 1 106 ? 10.087 6.018 -10.410 1.00 85.00 106 SER A CA 1
ATOM 779 C C . SER A 1 106 ? 9.925 7.487 -9.986 1.00 85.00 106 SER A C 1
ATOM 781 O O . SER A 1 106 ? 10.837 8.277 -10.213 1.00 85.00 106 SER A O 1
ATOM 783 N N . ASP A 1 107 ? 8.848 7.851 -9.272 1.00 83.56 107 ASP A N 1
ATOM 784 C CA . ASP A 1 107 ? 8.621 9.219 -8.764 1.00 83.56 107 ASP A CA 1
ATOM 785 C C . ASP A 1 107 ? 9.656 9.647 -7.706 1.00 83.56 107 ASP A C 1
ATOM 787 O O . ASP A 1 107 ? 9.759 10.830 -7.357 1.00 83.56 107 ASP A O 1
ATOM 791 N N . PHE A 1 108 ? 10.415 8.697 -7.154 1.00 82.19 108 PHE A N 1
ATOM 792 C CA . PHE A 1 108 ? 11.448 8.957 -6.152 1.00 82.19 108 PHE A CA 1
ATOM 793 C C . PHE A 1 108 ? 12.865 9.016 -6.738 1.00 82.19 108 PHE A C 1
ATOM 795 O O . PHE A 1 108 ? 13.801 9.362 -6.010 1.00 82.19 108 PHE A O 1
ATOM 802 N N . VAL A 1 109 ? 13.037 8.702 -8.026 1.00 80.81 109 VAL A N 1
ATOM 803 C CA . VAL A 1 109 ? 14.327 8.748 -8.725 1.00 80.81 109 VAL A CA 1
ATOM 804 C C . VAL A 1 109 ? 14.440 10.083 -9.459 1.00 80.81 109 VAL A C 1
ATOM 806 O O . VAL A 1 109 ? 13.723 10.343 -10.415 1.00 80.81 109 VAL A O 1
ATOM 809 N N . GLU A 1 110 ? 15.340 10.949 -8.998 1.00 77.12 110 GLU A N 1
ATOM 810 C CA . GLU A 1 110 ? 15.479 12.321 -9.498 1.00 77.12 110 GLU A CA 1
ATOM 811 C C . GLU A 1 110 ? 16.945 12.687 -9.733 1.00 77.12 110 GLU A C 1
ATOM 813 O O . GLU A 1 110 ? 17.837 12.197 -9.037 1.00 77.12 110 GLU A O 1
ATOM 818 N N . MET A 1 111 ? 17.192 13.597 -10.683 1.00 79.06 111 MET A N 1
ATOM 819 C CA . MET A 1 111 ? 18.551 14.070 -10.997 1.00 79.06 111 MET A CA 1
ATOM 820 C C . MET A 1 111 ? 19.152 14.953 -9.893 1.00 79.06 111 MET A C 1
ATOM 822 O O . MET A 1 111 ? 20.370 15.077 -9.781 1.00 79.06 111 MET A O 1
ATOM 826 N N . TYR A 1 112 ? 18.304 15.565 -9.064 1.00 80.62 112 TYR A N 1
ATOM 827 C CA . TYR A 1 112 ? 18.726 16.444 -7.980 1.00 80.62 112 TYR A CA 1
ATOM 828 C C . TYR A 1 112 ? 18.719 15.705 -6.643 1.00 80.62 112 TYR A C 1
ATOM 830 O O . TYR A 1 112 ? 17.689 15.208 -6.172 1.00 80.62 112 TYR A O 1
ATOM 838 N N . ALA A 1 113 ? 19.886 15.681 -6.000 1.00 79.69 113 ALA A N 1
ATOM 839 C CA . ALA A 1 113 ? 20.064 15.055 -4.701 1.00 79.69 113 ALA A CA 1
ATOM 840 C C . ALA A 1 113 ? 19.101 15.643 -3.653 1.00 79.69 113 ALA A C 1
ATOM 842 O O . ALA A 1 113 ? 18.899 16.852 -3.563 1.00 79.69 113 ALA A O 1
ATOM 843 N N . GLY A 1 114 ? 18.510 14.767 -2.839 1.00 81.94 114 GLY A N 1
ATOM 844 C CA . GLY A 1 114 ? 17.631 15.147 -1.729 1.00 81.94 114 GLY A CA 1
ATOM 845 C C . GLY A 1 114 ? 16.149 15.307 -2.083 1.00 81.94 114 GLY A C 1
ATOM 846 O O . GLY A 1 114 ? 15.319 15.181 -1.180 1.00 81.94 114 GLY A O 1
ATOM 847 N N . ILE A 1 115 ? 15.792 15.477 -3.364 1.00 84.50 115 ILE A N 1
ATOM 848 C CA . ILE A 1 115 ? 14.384 15.605 -3.784 1.00 84.50 115 ILE A CA 1
ATOM 849 C C . ILE A 1 115 ? 13.614 14.298 -3.544 1.00 84.50 115 ILE A C 1
ATOM 851 O O . ILE A 1 115 ? 12.592 14.313 -2.855 1.00 84.50 115 ILE A O 1
ATOM 855 N N . GLY A 1 116 ? 14.132 13.160 -4.017 1.00 85.94 116 GLY A N 1
ATOM 856 C CA . GLY A 1 116 ? 13.513 11.840 -3.820 1.00 85.94 116 GLY A CA 1
ATOM 857 C C . GLY A 1 116 ? 13.228 11.512 -2.343 1.00 85.94 116 GLY A C 1
ATOM 858 O O . GLY A 1 116 ? 12.068 11.314 -1.972 1.00 85.94 116 GLY A O 1
ATOM 859 N N . PRO A 1 117 ? 14.239 11.548 -1.449 1.00 86.44 117 PRO A N 1
ATOM 860 C CA . PRO A 1 117 ? 14.035 11.322 -0.016 1.00 86.44 117 PRO A CA 1
ATOM 861 C C . PRO A 1 117 ? 13.093 12.323 0.667 1.00 86.44 117 PRO A C 1
ATOM 863 O O . PRO A 1 117 ? 12.485 11.991 1.685 1.00 86.44 117 PRO A O 1
ATOM 866 N N . SER A 1 118 ? 12.975 13.563 0.172 1.00 87.75 118 SER A N 1
ATOM 867 C CA . SER A 1 118 ? 11.978 14.512 0.692 1.00 87.75 118 SER A CA 1
ATOM 868 C C . SER A 1 118 ? 10.560 14.054 0.375 1.00 87.75 118 SER A C 1
ATOM 870 O O . SER A 1 118 ? 9.739 13.976 1.283 1.00 87.75 118 SER A O 1
ATOM 872 N N . ARG A 1 119 ? 10.299 13.647 -0.872 1.00 84.88 119 ARG A N 1
ATOM 873 C CA . ARG A 1 119 ? 8.977 13.170 -1.306 1.00 84.88 119 ARG A CA 1
ATOM 874 C C . ARG A 1 119 ? 8.513 11.949 -0.520 1.00 84.88 119 ARG A C 1
ATOM 876 O O . ARG A 1 119 ? 7.369 11.916 -0.082 1.00 84.88 119 ARG A O 1
ATOM 883 N N . VAL A 1 120 ? 9.409 10.988 -0.271 1.00 88.56 120 VAL A N 1
ATOM 884 C CA . VAL A 1 120 ? 9.099 9.824 0.578 1.00 88.56 120 VAL A CA 1
ATOM 885 C C . VAL A 1 120 ? 8.689 10.280 1.982 1.00 88.56 120 VAL A C 1
ATOM 887 O O . VAL A 1 120 ? 7.668 9.840 2.505 1.00 88.56 120 VAL A O 1
ATOM 890 N N . ARG A 1 121 ? 9.443 11.199 2.598 1.00 90.19 121 ARG A N 1
ATOM 891 C CA . ARG A 1 121 ? 9.110 11.719 3.935 1.00 90.19 121 ARG A CA 1
ATOM 892 C C . ARG A 1 121 ? 7.762 12.435 3.957 1.00 90.19 121 ARG A C 1
ATOM 894 O O . ARG A 1 121 ? 6.999 12.224 4.895 1.00 90.19 121 ARG A O 1
ATOM 901 N N . ASP A 1 122 ? 7.473 13.248 2.948 1.00 90.12 122 ASP A N 1
ATOM 902 C CA . ASP A 1 122 ? 6.219 13.993 2.851 1.00 90.12 122 ASP A CA 1
ATOM 903 C C . ASP A 1 122 ? 5.014 13.055 2.648 1.00 90.12 122 ASP A C 1
ATOM 905 O O . ASP A 1 122 ? 4.022 13.199 3.361 1.00 90.12 122 ASP A O 1
ATOM 909 N N . LEU A 1 123 ? 5.140 12.039 1.783 1.00 89.81 123 LEU A N 1
ATOM 910 C CA . LEU A 1 123 ? 4.128 10.997 1.560 1.00 89.81 123 LEU A CA 1
ATOM 911 C C . LEU A 1 123 ? 3.766 10.268 2.861 1.00 89.81 123 LEU A C 1
ATOM 913 O O . LEU A 1 123 ? 2.598 10.171 3.232 1.00 89.81 123 LEU A O 1
ATOM 917 N N . PHE A 1 124 ? 4.774 9.776 3.588 1.00 91.50 124 PHE A N 1
ATOM 918 C CA . PHE A 1 124 ? 4.540 9.061 4.844 1.00 91.50 124 PHE A CA 1
ATOM 919 C C . PHE A 1 124 ? 4.081 9.982 5.981 1.00 91.50 124 PHE A C 1
ATOM 921 O O . PHE A 1 124 ? 3.380 9.513 6.879 1.00 91.50 124 PHE A O 1
ATOM 928 N N . ARG A 1 125 ? 4.458 11.268 5.979 1.00 92.00 125 ARG A N 1
ATOM 929 C CA . ARG A 1 125 ? 3.941 12.246 6.948 1.00 92.00 125 ARG A CA 1
ATOM 930 C C . ARG A 1 125 ? 2.437 12.424 6.762 1.00 92.00 125 ARG A C 1
ATOM 932 O O . ARG A 1 125 ? 1.692 12.252 7.719 1.00 92.00 125 ARG A O 1
ATOM 939 N N . GLU A 1 126 ? 2.000 12.680 5.534 1.00 88.56 126 GLU A N 1
ATOM 940 C CA . GLU A 1 126 ? 0.585 12.891 5.236 1.00 88.56 126 GLU A CA 1
ATOM 941 C C . GLU A 1 126 ? -0.261 11.635 5.491 1.00 88.56 126 GLU A C 1
ATOM 943 O O . GLU A 1 126 ? -1.338 11.720 6.081 1.00 88.56 126 GLU A O 1
ATOM 948 N N . ALA A 1 127 ? 0.245 10.453 5.129 1.00 90.06 127 ALA A N 1
ATOM 949 C CA . ALA A 1 127 ? -0.450 9.196 5.395 1.00 90.06 127 ALA A CA 1
ATOM 950 C C . ALA A 1 127 ? -0.665 8.940 6.898 1.00 90.06 127 ALA A C 1
ATOM 952 O O . ALA A 1 127 ? -1.716 8.429 7.288 1.00 90.06 127 ALA A O 1
ATOM 953 N N . ARG A 1 128 ? 0.300 9.321 7.751 1.00 90.06 128 ARG A N 1
ATOM 954 C CA . ARG A 1 128 ? 0.180 9.209 9.217 1.00 90.06 128 ARG A CA 1
ATOM 955 C C . ARG A 1 128 ? -0.818 10.198 9.806 1.00 90.06 128 ARG A C 1
ATOM 957 O O . ARG A 1 128 ? -1.517 9.839 10.745 1.00 90.06 128 ARG A O 1
ATOM 964 N N . GLU A 1 129 ? -0.888 11.415 9.270 1.00 91.00 129 GLU A N 1
ATOM 965 C CA . GLU A 1 129 ? -1.859 12.432 9.703 1.00 91.00 129 GLU A CA 1
ATOM 966 C C . GLU A 1 129 ? -3.310 12.015 9.411 1.00 91.00 129 GLU A C 1
ATOM 968 O O . GLU A 1 129 ? -4.219 12.438 10.118 1.00 91.00 129 GLU A O 1
ATOM 973 N N . ASN A 1 130 ? -3.520 11.153 8.410 1.00 87.69 130 ASN A N 1
ATOM 974 C CA . ASN A 1 130 ? -4.831 10.637 8.006 1.00 87.69 130 ASN A CA 1
ATOM 975 C C . ASN A 1 130 ? -4.984 9.132 8.304 1.00 87.69 130 ASN A C 1
ATOM 977 O O . ASN A 1 130 ? -5.684 8.425 7.581 1.00 87.69 130 ASN A O 1
ATOM 981 N N . ALA A 1 131 ? -4.287 8.616 9.320 1.00 85.94 131 ALA A N 1
ATOM 982 C CA . ALA A 1 131 ? -4.381 7.211 9.705 1.00 85.94 131 ALA A CA 1
ATOM 983 C C . ALA A 1 131 ? -5.770 6.875 10.303 1.00 85.94 131 ALA A C 1
ATOM 985 O O . ALA A 1 131 ? -6.321 7.701 11.033 1.00 85.94 131 ALA A O 1
ATOM 986 N N . PRO A 1 132 ? -6.310 5.658 10.078 1.00 88.50 132 PRO A N 1
ATOM 987 C CA . PRO A 1 132 ? -5.731 4.552 9.306 1.00 88.50 132 PRO A CA 1
ATOM 988 C C . PRO A 1 132 ? -5.761 4.817 7.793 1.00 88.50 132 PRO A C 1
ATOM 990 O O . PRO A 1 132 ? -6.750 5.317 7.280 1.00 88.50 132 PRO A O 1
ATOM 993 N N . SER A 1 133 ? -4.685 4.478 7.075 1.00 88.81 133 SER A N 1
ATOM 994 C CA . SER A 1 133 ? -4.548 4.710 5.627 1.00 88.81 133 SER A CA 1
ATOM 995 C C . SER A 1 133 ? -3.674 3.644 4.957 1.00 88.81 133 SER A C 1
ATOM 997 O O . SER A 1 133 ? -2.929 2.924 5.626 1.00 88.81 133 SER A O 1
ATOM 999 N N . ILE A 1 134 ? -3.758 3.539 3.627 1.00 90.06 134 ILE A N 1
ATOM 1000 C CA . ILE A 1 134 ? -2.915 2.661 2.805 1.00 90.06 134 ILE A CA 1
ATOM 1001 C C . ILE A 1 134 ? -1.985 3.514 1.942 1.00 90.06 134 ILE A C 1
ATOM 1003 O O . ILE A 1 134 ? -2.436 4.413 1.237 1.00 90.06 134 ILE A O 1
ATOM 1007 N N . VAL A 1 135 ? -0.690 3.189 1.961 1.00 92.00 135 VAL A N 1
ATOM 1008 C CA . VAL A 1 135 ? 0.306 3.723 1.023 1.00 92.00 135 VAL A CA 1
ATOM 1009 C C . VAL A 1 135 ? 0.696 2.612 0.056 1.00 92.00 135 VAL A C 1
ATOM 1011 O O . VAL A 1 135 ? 1.284 1.610 0.458 1.00 92.00 135 VAL A O 1
ATOM 1014 N N . PHE A 1 136 ? 0.365 2.791 -1.215 1.00 92.00 136 PHE A N 1
ATOM 1015 C CA . PHE A 1 136 ? 0.733 1.905 -2.305 1.00 92.00 136 PHE A CA 1
ATOM 1016 C C . PHE A 1 136 ? 1.883 2.514 -3.104 1.00 92.00 136 PHE A C 1
ATOM 1018 O O . PHE A 1 136 ? 1.799 3.654 -3.567 1.00 92.00 136 PHE A O 1
ATOM 1025 N N . ILE A 1 137 ? 2.956 1.743 -3.258 1.00 91.19 137 ILE A N 1
ATOM 1026 C CA . ILE A 1 137 ? 4.091 2.105 -4.102 1.00 91.19 137 ILE A CA 1
ATOM 1027 C C . ILE A 1 137 ? 4.161 1.079 -5.227 1.00 91.19 137 ILE A C 1
ATOM 1029 O O . ILE A 1 137 ? 4.491 -0.082 -4.978 1.00 91.19 137 ILE A O 1
ATOM 1033 N N . ASP A 1 138 ? 3.810 1.503 -6.437 1.00 89.06 138 ASP A N 1
ATOM 1034 C CA . ASP A 1 138 ? 3.959 0.682 -7.640 1.00 89.06 138 ASP A CA 1
ATOM 1035 C C . ASP A 1 138 ? 5.417 0.701 -8.113 1.00 89.06 138 ASP A C 1
ATOM 1037 O O . ASP A 1 138 ? 6.147 1.633 -7.786 1.00 89.06 138 ASP A O 1
ATOM 1041 N N . GLU A 1 139 ? 5.854 -0.304 -8.872 1.00 86.62 139 GLU A N 1
ATOM 1042 C CA . GLU A 1 139 ? 7.209 -0.345 -9.469 1.00 86.62 139 GLU A CA 1
ATOM 1043 C C . GLU A 1 139 ? 8.346 -0.063 -8.459 1.00 86.62 139 GLU A C 1
ATOM 1045 O O . GLU A 1 139 ? 9.308 0.664 -8.722 1.00 86.62 139 GLU A O 1
ATOM 1050 N N . ILE A 1 140 ? 8.232 -0.613 -7.244 1.00 85.88 140 ILE A N 1
ATOM 1051 C CA . ILE A 1 140 ? 9.220 -0.422 -6.165 1.00 85.88 140 ILE A CA 1
ATOM 1052 C C . ILE A 1 140 ? 10.626 -0.917 -6.552 1.00 85.88 140 ILE A C 1
ATOM 1054 O O . ILE A 1 140 ? 11.640 -0.485 -6.004 1.00 85.88 140 ILE A O 1
ATOM 1058 N N . ASP A 1 141 ? 10.718 -1.820 -7.520 1.00 82.50 141 ASP A N 1
ATOM 1059 C CA . ASP A 1 141 ? 11.970 -2.305 -8.085 1.00 82.50 141 ASP A CA 1
ATOM 1060 C C . ASP A 1 141 ? 12.779 -1.198 -8.785 1.00 82.50 141 ASP A C 1
ATOM 1062 O O . ASP A 1 141 ? 14.011 -1.270 -8.793 1.00 82.50 141 ASP A O 1
ATOM 1066 N N . ALA A 1 142 ? 12.131 -0.126 -9.259 1.00 79.81 142 ALA A N 1
ATOM 1067 C CA . ALA A 1 142 ? 12.803 1.048 -9.819 1.00 79.81 142 ALA A CA 1
ATOM 1068 C C . ALA A 1 142 ? 13.743 1.736 -8.810 1.00 79.81 142 ALA A C 1
ATOM 1070 O O . ALA A 1 142 ? 14.808 2.226 -9.189 1.00 79.81 142 ALA A O 1
ATOM 1071 N N . ILE A 1 143 ? 13.394 1.726 -7.515 1.00 75.50 143 ILE A N 1
ATOM 1072 C CA . ILE A 1 143 ? 14.223 2.303 -6.439 1.00 75.50 143 ILE A CA 1
ATOM 1073 C C . ILE A 1 143 ? 15.135 1.277 -5.759 1.00 75.50 143 ILE A C 1
ATOM 1075 O O . ILE A 1 143 ? 16.091 1.650 -5.079 1.00 75.50 143 ILE A O 1
ATOM 1079 N N . GLY A 1 144 ? 14.826 -0.012 -5.908 1.00 68.88 144 GLY A N 1
ATOM 1080 C CA . GLY A 1 144 ? 15.457 -1.111 -5.179 1.00 68.88 144 GLY A CA 1
ATOM 1081 C C . GLY A 1 144 ? 16.706 -1.699 -5.836 1.00 68.88 144 GLY A C 1
ATOM 1082 O O . GLY A 1 144 ? 17.273 -2.650 -5.292 1.00 68.88 144 GLY A O 1
ATOM 1083 N N . ARG A 1 145 ? 17.149 -1.182 -6.994 1.00 64.56 145 ARG A N 1
ATOM 1084 C CA . ARG A 1 145 ? 18.368 -1.683 -7.652 1.00 64.56 145 ARG A CA 1
ATOM 1085 C C . ARG A 1 145 ? 19.570 -1.569 -6.712 1.00 64.56 145 ARG A C 1
ATOM 1087 O O . ARG A 1 145 ? 19.787 -0.533 -6.081 1.00 64.56 145 ARG A O 1
ATOM 1094 N N . ARG A 1 146 ? 20.357 -2.652 -6.622 1.00 58.00 146 ARG A N 1
ATOM 1095 C CA . ARG A 1 146 ? 21.589 -2.697 -5.818 1.00 58.00 146 ARG A CA 1
ATOM 1096 C C . ARG A 1 146 ? 22.459 -1.482 -6.145 1.00 58.00 146 ARG A C 1
ATOM 1098 O O . ARG A 1 146 ? 22.732 -1.201 -7.310 1.00 58.00 146 ARG A O 1
ATOM 1105 N N . ARG A 1 147 ? 22.910 -0.770 -5.110 1.00 58.41 147 ARG A N 1
ATOM 1106 C CA . ARG A 1 147 ? 23.931 0.273 -5.251 1.00 58.41 147 ARG A CA 1
ATOM 1107 C C . ARG A 1 147 ? 25.256 -0.399 -5.606 1.00 58.41 147 ARG A C 1
ATOM 1109 O O . ARG A 1 147 ? 25.916 -0.875 -4.696 1.00 58.41 147 ARG A O 1
ATOM 1116 N N . GLY A 1 148 ? 25.615 -0.416 -6.890 1.00 59.44 148 GLY A N 1
ATOM 1117 C CA . GLY A 1 148 ? 26.902 -0.916 -7.384 1.00 59.44 148 GLY A CA 1
ATOM 1118 C C . GLY A 1 148 ? 27.076 -2.429 -7.218 1.00 59.44 148 GLY A C 1
ATOM 1119 O O . GLY A 1 148 ? 27.083 -2.953 -6.109 1.00 59.44 148 GLY A O 1
ATOM 1120 N N . GLY A 1 149 ? 27.223 -3.136 -8.330 1.00 44.53 149 GLY A N 1
ATOM 1121 C CA . GLY A 1 149 ? 27.526 -4.561 -8.328 1.00 44.53 149 GLY A CA 1
ATOM 1122 C C . GLY A 1 149 ? 27.062 -5.200 -9.619 1.00 44.53 149 GLY A C 1
ATOM 1123 O O . GLY A 1 149 ? 25.907 -5.616 -9.717 1.00 44.53 149 GLY A O 1
ATOM 1124 N N . GLU A 1 150 ? 27.972 -5.223 -10.589 1.00 36.59 150 GLU A N 1
ATOM 1125 C CA . GLU A 1 150 ? 28.187 -6.445 -11.369 1.00 36.59 150 GLU A CA 1
ATOM 1126 C C . GLU A 1 150 ? 28.360 -7.647 -10.423 1.00 36.59 150 GLU A C 1
ATOM 1128 O O . GLU A 1 150 ? 28.917 -7.455 -9.312 1.00 36.59 150 GLU A O 1
#

Secondary structure (DSSP, 8-state):
--------TTSSSTTSS------S----S-GGGGG--TTTS-S-HHHHHHHHHHHHHHH-HHHHHHTTPPPP------SSTTS-HHHHHHHHHHHHT--EEEEEGGGG--SSTTHHHHHHHHHHHHHHHT-S-EEEEE-THHHHS-SS--

Foldseek 3Di:
DDDDDDDDPPDPPVPPPPPPPCLQPQPDVDCPLVPAAPVNQPDPPVVLVVLVVVLVCLQPVPVCVVVVHDDDPDDDDDDDPPNCPVSSLSNSCVSSVFGEGEDELVSLDDPDPPPSVVSVVVSVVVCVVRPPHHYYYHNVVSNVPDPDDD

Organism: NCBI:txid265563

Radius of gyration: 21.25 Å; chains: 1; bounding box: 44×73×43 Å

InterPro domains:
  IPR003959 ATPase, AAA-type, core [PF00004] (76-147)
  IPR027417 P-loop containing nucleoside triphosphate hydrolase [G3DSA:3.40.50.300] (19-150)
  IPR027417 P-loop containing nucleoside triphosphate hydrolase [SSF52540] (31-147)